Protein AF-A0A445N2S1-F1 (afdb_monomer_lite)

Structure (mmCIF, N/CA/C/O backbone):
data_AF-A0A445N2S1-F1
#
_entry.id   AF-A0A445N2S1-F1
#
loop_
_atom_site.group_PDB
_atom_site.id
_atom_site.type_symbol
_atom_site.label_atom_id
_atom_site.label_alt_id
_atom_site.label_comp_id
_atom_site.label_asym_id
_atom_site.label_entity_id
_atom_site.label_seq_id
_atom_site.pdbx_PDB_ins_code
_atom_site.Cartn_x
_atom_site.Cartn_y
_atom_site.Cartn_z
_atom_site.occupancy
_atom_site.B_iso_or_equiv
_atom_site.auth_seq_id
_atom_site.auth_comp_id
_atom_site.auth_asym_id
_atom_site.auth_atom_id
_atom_site.pdbx_PDB_model_num
ATOM 1 N N . MET A 1 1 ? 39.792 -18.110 -70.805 1.00 44.81 1 MET A N 1
ATOM 2 C CA . MET A 1 1 ? 39.907 -16.653 -70.556 1.00 44.81 1 MET A CA 1
ATOM 3 C C . MET A 1 1 ? 38.528 -16.008 -70.679 1.00 44.81 1 MET A C 1
ATOM 5 O O . MET A 1 1 ? 37.805 -16.381 -71.590 1.00 44.81 1 MET A O 1
ATOM 9 N N . ARG A 1 2 ? 38.255 -15.018 -69.809 1.00 46.03 2 ARG A N 1
ATOM 10 C CA . ARG A 1 2 ? 37.122 -14.057 -69.753 1.00 46.03 2 ARG A CA 1
ATOM 11 C C . ARG A 1 2 ? 35.857 -14.422 -68.944 1.00 46.03 2 ARG A C 1
ATOM 13 O O . ARG A 1 2 ? 34.883 -14.953 -69.453 1.00 46.03 2 ARG A O 1
ATOM 20 N N . CYS A 1 3 ? 35.966 -14.039 -67.666 1.00 41.44 3 CYS A N 1
ATOM 21 C CA . CYS A 1 3 ? 35.048 -13.345 -66.744 1.00 41.44 3 CYS A CA 1
ATOM 22 C C . CYS A 1 3 ? 33.754 -12.654 -67.272 1.00 41.44 3 CYS A C 1
ATOM 24 O O . CYS A 1 3 ? 33.647 -12.356 -68.460 1.00 41.44 3 CYS A O 1
ATOM 26 N N . PRO A 1 4 ? 32.822 -12.316 -66.346 1.00 57.53 4 PRO A N 1
ATOM 27 C CA . PRO A 1 4 ? 31.363 -12.345 -66.498 1.00 57.53 4 PRO A CA 1
ATOM 28 C C . PRO A 1 4 ? 30.736 -10.962 -66.750 1.00 57.53 4 PRO A C 1
ATOM 30 O O . PRO A 1 4 ? 31.419 -9.941 -66.687 1.00 57.53 4 PRO A O 1
ATOM 33 N N . LYS A 1 5 ? 29.406 -10.908 -66.910 1.00 50.28 5 LYS A N 1
ATOM 34 C CA . LYS A 1 5 ? 28.618 -9.732 -66.508 1.00 50.28 5 LYS A CA 1
ATOM 35 C C . LYS A 1 5 ? 27.336 -10.149 -65.790 1.00 50.28 5 LYS A C 1
ATOM 37 O O . LYS A 1 5 ? 26.370 -10.599 -66.392 1.00 50.28 5 LYS A O 1
ATOM 42 N N . ILE A 1 6 ? 27.405 -9.981 -64.475 1.00 64.38 6 ILE A N 1
ATOM 43 C CA . ILE A 1 6 ? 26.305 -9.868 -63.520 1.00 64.38 6 ILE A CA 1
ATOM 44 C C . ILE A 1 6 ? 25.312 -8.830 -64.054 1.00 64.38 6 ILE A C 1
ATOM 46 O O . ILE A 1 6 ? 25.695 -7.683 -64.293 1.00 64.38 6 ILE A O 1
ATOM 50 N N . PHE A 1 7 ? 24.061 -9.232 -64.266 1.00 55.03 7 PHE A N 1
ATOM 51 C CA . PHE A 1 7 ? 22.988 -8.304 -64.604 1.00 55.03 7 PHE A CA 1
ATOM 52 C C . PHE A 1 7 ? 22.438 -7.726 -63.299 1.00 55.03 7 PHE A C 1
ATOM 54 O O . PHE A 1 7 ? 21.942 -8.455 -62.441 1.00 55.03 7 PHE A O 1
ATOM 61 N N . PHE A 1 8 ? 22.642 -6.423 -63.127 1.00 50.59 8 PHE A N 1
ATOM 62 C CA . PHE A 1 8 ? 22.291 -5.674 -61.930 1.00 50.59 8 PHE A CA 1
ATOM 63 C C . PHE A 1 8 ? 20.785 -5.371 -61.888 1.00 50.59 8 PHE A C 1
ATOM 65 O O . PHE A 1 8 ? 20.134 -5.127 -62.900 1.00 50.59 8 PHE A O 1
ATOM 72 N N . LEU A 1 9 ? 20.288 -5.405 -60.661 1.00 50.28 9 LEU A N 1
ATOM 73 C CA . LEU A 1 9 ? 18.931 -5.248 -60.151 1.00 50.28 9 LEU A CA 1
ATOM 74 C C . LEU A 1 9 ? 18.418 -3.804 -60.254 1.00 50.28 9 LEU A C 1
ATOM 76 O O . LEU A 1 9 ? 19.178 -2.906 -59.916 1.00 50.28 9 LEU A O 1
ATOM 80 N N . VAL A 1 10 ? 17.129 -3.593 -60.569 1.00 56.12 10 VAL A N 1
ATOM 81 C CA . VAL A 1 10 ? 16.307 -2.510 -59.975 1.00 56.12 10 VAL A CA 1
ATOM 82 C C . VAL A 1 10 ? 14.839 -2.960 -59.914 1.00 56.12 10 VAL A C 1
ATOM 84 O O . VAL A 1 10 ? 14.108 -2.881 -60.896 1.00 56.12 10 VAL A O 1
ATOM 87 N N . LEU A 1 11 ? 14.405 -3.438 -58.745 1.00 53.12 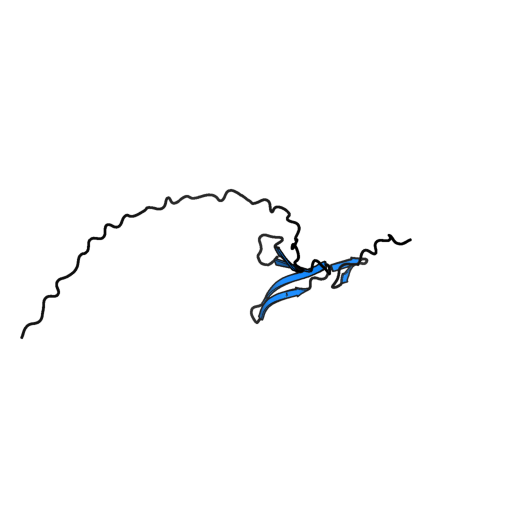11 LEU A N 1
ATOM 88 C CA . LEU A 1 11 ? 12.988 -3.560 -58.399 1.00 53.12 11 LEU A CA 1
ATOM 89 C C . LEU A 1 11 ? 12.559 -2.198 -57.832 1.00 53.12 11 LEU A C 1
ATOM 91 O O . LEU A 1 11 ? 12.946 -1.835 -56.723 1.00 53.12 11 LEU A O 1
ATOM 95 N N . SER A 1 12 ? 11.821 -1.405 -58.602 1.00 57.19 12 SER A N 1
ATOM 96 C CA . SER A 1 12 ? 11.277 -0.122 -58.154 1.00 57.19 12 SER A CA 1
ATOM 97 C C . SER A 1 12 ? 10.064 -0.357 -57.250 1.00 57.19 12 SER A C 1
ATOM 99 O O . SER A 1 12 ? 8.921 -0.381 -57.697 1.00 57.19 12 SER A O 1
ATOM 101 N N . THR A 1 13 ? 10.308 -0.539 -55.953 1.00 57.03 13 THR A N 1
ATOM 102 C CA . THR A 1 13 ? 9.257 -0.494 -54.932 1.00 57.03 13 THR A CA 1
ATOM 103 C C . THR A 1 13 ? 8.841 0.957 -54.711 1.00 57.03 13 THR A C 1
ATOM 105 O O . THR A 1 13 ? 9.648 1.782 -54.280 1.00 57.03 13 THR A O 1
ATOM 108 N N . SER A 1 14 ? 7.586 1.286 -55.008 1.00 56.03 14 SER A N 1
ATOM 109 C CA . SER A 1 14 ? 6.988 2.579 -54.680 1.00 56.03 14 SER A CA 1
ATOM 110 C C . SER A 1 14 ? 6.976 2.766 -53.160 1.00 56.03 14 SER A C 1
ATOM 112 O O . SER A 1 14 ? 6.154 2.180 -52.459 1.00 56.03 14 SER A O 1
ATOM 114 N N . PHE A 1 15 ? 7.900 3.569 -52.634 1.00 55.31 15 PHE A N 1
ATOM 115 C CA . PHE A 1 15 ? 7.852 4.024 -51.249 1.00 55.31 15 PHE A CA 1
ATOM 116 C C . PHE A 1 15 ? 6.722 5.050 -51.118 1.00 55.31 15 PHE A C 1
ATOM 118 O O . PHE A 1 15 ? 6.872 6.207 -51.503 1.00 55.31 15 PHE A O 1
ATOM 125 N N . VAL A 1 16 ? 5.577 4.629 -50.581 1.00 59.78 16 VAL A N 1
ATOM 126 C CA . VAL A 1 16 ? 4.570 5.563 -50.070 1.00 59.78 16 VAL A CA 1
ATOM 127 C C . VAL A 1 16 ? 5.116 6.118 -48.756 1.00 59.78 16 VAL A C 1
ATOM 129 O O . VAL A 1 16 ? 5.084 5.457 -47.721 1.00 59.78 16 VAL A O 1
ATOM 132 N N . ALA A 1 17 ? 5.685 7.320 -48.813 1.00 60.66 17 ALA A N 1
ATOM 133 C CA . ALA A 1 17 ? 6.108 8.060 -47.635 1.00 60.66 17 ALA A CA 1
ATOM 134 C C . ALA A 1 17 ? 4.865 8.591 -46.905 1.00 60.66 17 ALA A C 1
ATOM 136 O O . ALA A 1 17 ? 4.242 9.556 -47.344 1.00 60.66 17 ALA A O 1
ATOM 137 N N . TYR A 1 18 ? 4.487 7.957 -45.793 1.00 59.72 18 TYR A N 1
ATOM 138 C CA . TYR A 1 18 ? 3.471 8.500 -44.895 1.00 59.72 18 TYR A CA 1
ATOM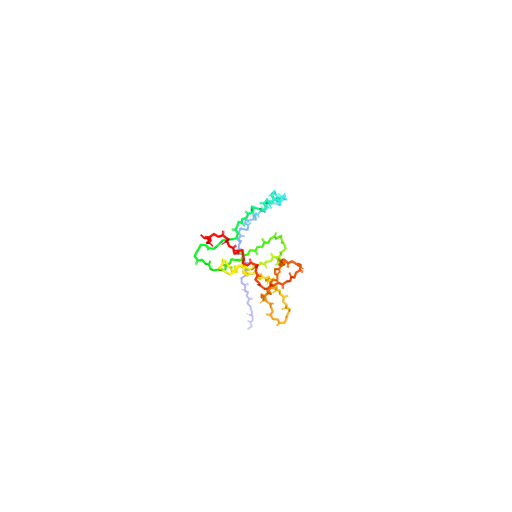 139 C C . TYR A 1 18 ? 4.150 9.490 -43.944 1.00 59.72 18 TYR A C 1
ATOM 141 O O . TYR A 1 18 ? 4.804 9.098 -42.977 1.00 59.72 18 TYR A O 1
ATOM 149 N N . ALA A 1 19 ? 4.051 10.782 -44.252 1.00 62.56 19 ALA A N 1
ATOM 150 C CA . ALA A 1 19 ? 4.488 11.837 -43.348 1.00 62.56 19 ALA A CA 1
ATOM 151 C C . ALA A 1 19 ? 3.617 11.803 -42.079 1.00 62.56 19 ALA A C 1
ATOM 153 O O . ALA A 1 19 ? 2.399 11.960 -42.148 1.00 62.56 19 ALA A O 1
ATOM 154 N N . GLN A 1 20 ? 4.235 11.573 -40.918 1.00 73.50 20 GLN A N 1
ATOM 155 C CA . GLN A 1 20 ? 3.574 11.739 -39.623 1.00 73.50 20 GLN A CA 1
ATOM 156 C C . GLN A 1 20 ? 3.324 13.242 -39.415 1.00 73.50 20 GLN A C 1
ATOM 158 O O . GLN A 1 20 ? 4.274 14.021 -39.548 1.00 73.50 20 GLN A O 1
ATOM 163 N N . PRO A 1 21 ? 2.107 13.691 -39.073 1.00 58.06 21 PRO A N 1
ATOM 164 C CA . PRO A 1 21 ? 1.951 15.043 -38.569 1.00 58.06 21 PRO A CA 1
ATOM 165 C C . PRO A 1 21 ? 2.715 15.135 -37.245 1.00 58.06 21 PRO A C 1
ATOM 167 O O . PRO A 1 21 ? 2.424 14.407 -36.297 1.00 58.06 21 PRO A O 1
ATOM 170 N N . LEU A 1 22 ? 3.714 16.020 -37.196 1.00 63.62 22 LEU A N 1
ATOM 171 C CA . LEU A 1 22 ? 4.410 16.411 -35.974 1.00 63.62 22 LEU A CA 1
ATOM 172 C C . LEU A 1 22 ? 3.423 17.201 -35.098 1.00 63.62 22 LEU A C 1
ATOM 174 O O . LEU A 1 22 ? 3.427 18.429 -35.063 1.00 63.62 22 LEU A O 1
ATOM 178 N N . GLY A 1 23 ? 2.501 16.486 -34.461 1.00 57.03 23 GLY A N 1
ATOM 179 C CA . GLY A 1 23 ? 1.569 17.040 -33.497 1.00 57.03 23 GLY A CA 1
ATOM 180 C C . GLY A 1 23 ? 2.293 17.245 -32.178 1.00 57.03 23 GLY A C 1
ATOM 181 O O . GLY A 1 23 ? 2.560 16.280 -31.465 1.00 57.03 23 GLY A O 1
ATOM 182 N N . ILE A 1 24 ? 2.576 18.500 -31.828 1.00 65.38 24 ILE A N 1
ATOM 183 C CA . ILE A 1 24 ? 2.767 18.891 -30.429 1.00 65.38 24 ILE A CA 1
ATOM 184 C C . ILE A 1 24 ? 1.386 18.757 -29.777 1.00 65.38 24 ILE A C 1
ATOM 186 O O . ILE A 1 24 ? 0.638 19.720 -29.642 1.00 65.38 24 ILE A O 1
ATOM 190 N N . LEU A 1 25 ? 1.003 17.522 -29.459 1.00 55.53 25 LEU A N 1
ATOM 191 C CA . LEU A 1 25 ? -0.099 17.244 -28.556 1.00 55.53 25 LEU A CA 1
ATOM 192 C C . LEU A 1 25 ? 0.435 17.568 -27.166 1.00 55.53 25 LEU A C 1
ATOM 194 O O . LEU A 1 25 ? 1.115 16.760 -26.536 1.00 55.53 25 LEU A O 1
ATOM 198 N N . SER A 1 26 ? 0.174 18.791 -26.710 1.00 60.62 26 SER A N 1
ATOM 199 C CA . SER A 1 26 ? 0.177 19.096 -25.286 1.00 60.62 26 SER A CA 1
A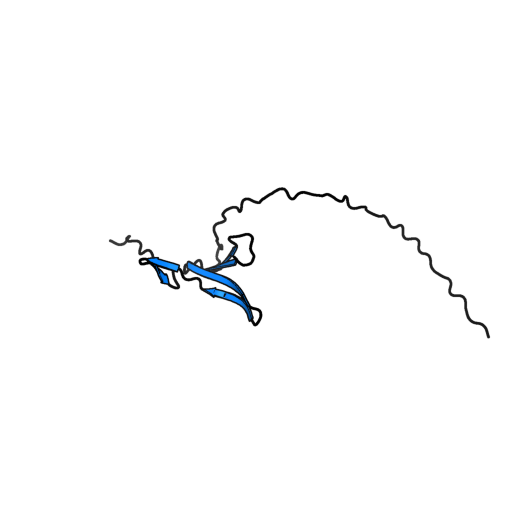TOM 200 C C . SER A 1 26 ? -0.690 18.042 -24.608 1.00 60.62 26 SER A C 1
ATOM 202 O O . SER A 1 26 ? -1.873 17.937 -24.932 1.00 60.62 26 SER A O 1
ATOM 204 N N . SER A 1 27 ? -0.106 17.221 -23.730 1.00 58.53 27 SER A N 1
ATOM 205 C CA . SER A 1 27 ? -0.886 16.261 -22.958 1.00 58.53 27 SER A CA 1
ATOM 206 C C . SER A 1 27 ? -1.845 17.050 -22.068 1.00 58.53 27 SER A C 1
ATOM 208 O O . SER A 1 27 ? -1.456 17.566 -21.018 1.00 58.53 27 SER A O 1
ATOM 210 N N . GLU A 1 28 ? -3.089 17.197 -22.508 1.00 55.50 28 GLU A N 1
ATOM 211 C CA . GLU A 1 28 ? -4.162 17.580 -21.612 1.00 55.50 28 GLU A CA 1
ATOM 212 C C . GLU A 1 28 ? -4.376 16.447 -20.613 1.00 55.50 28 GLU A C 1
ATOM 214 O O . GLU A 1 28 ? -4.420 15.269 -20.969 1.00 55.50 28 GLU A O 1
ATOM 219 N N . GLY A 1 29 ? -4.507 16.828 -19.346 1.00 49.38 29 GLY A N 1
ATOM 220 C CA . GLY A 1 29 ? -4.870 15.919 -18.274 1.00 49.38 29 GLY A CA 1
ATOM 221 C C . GLY A 1 29 ? -3.740 15.698 -17.286 1.00 49.38 29 GLY A C 1
ATOM 222 O O . GLY A 1 29 ? -3.155 14.621 -17.215 1.00 49.38 29 GLY A O 1
ATOM 223 N N . ARG A 1 30 ? -3.533 16.678 -16.401 1.00 51.19 30 ARG A N 1
ATOM 224 C CA . ARG A 1 30 ? -3.225 16.339 -15.010 1.00 51.19 30 ARG A CA 1
ATOM 225 C C . ARG A 1 30 ? -4.388 15.461 -14.543 1.00 51.19 30 ARG A C 1
ATOM 227 O O . ARG A 1 30 ? -5.448 15.992 -14.223 1.00 51.19 30 ARG A O 1
ATOM 234 N N . GLN A 1 31 ? -4.237 14.137 -14.617 1.00 57.28 31 GLN A N 1
ATOM 235 C CA . GLN A 1 31 ? -5.216 13.225 -14.041 1.00 57.28 31 GLN A CA 1
ATOM 236 C C . GLN A 1 31 ? -5.322 13.598 -12.565 1.00 57.28 31 GLN A C 1
ATOM 238 O O . GLN A 1 31 ? -4.349 13.475 -11.822 1.00 57.28 31 GLN A O 1
ATOM 243 N N . GLU A 1 32 ? -6.483 14.093 -12.134 1.00 56.97 32 GLU A N 1
ATOM 244 C CA . GLU A 1 32 ? -6.817 14.017 -10.720 1.00 56.97 32 GLU A CA 1
ATOM 245 C C . GLU A 1 32 ? -6.659 12.549 -10.342 1.00 56.97 32 GLU A C 1
ATOM 247 O O . GLU A 1 32 ? -7.357 11.688 -10.888 1.00 56.97 32 GLU A O 1
ATOM 252 N N . SER A 1 33 ? -5.691 12.248 -9.473 1.00 61.38 33 SER A N 1
ATOM 253 C CA . SER A 1 33 ? -5.507 10.902 -8.960 1.00 61.38 33 SER A CA 1
ATOM 254 C C . SER A 1 33 ? -6.781 10.555 -8.206 1.00 61.38 33 SER A C 1
ATOM 256 O O . SER A 1 33 ? -7.025 10.988 -7.077 1.00 61.38 33 SER A O 1
ATOM 258 N N . LYS A 1 34 ? -7.675 9.840 -8.892 1.00 60.66 34 LYS A N 1
ATOM 259 C CA . LYS A 1 34 ? -8.913 9.334 -8.323 1.00 60.66 34 LYS A CA 1
ATOM 260 C C . LYS A 1 34 ? -8.481 8.577 -7.077 1.00 60.66 34 LYS A C 1
ATOM 262 O O . LYS A 1 34 ? -7.770 7.583 -7.199 1.00 60.66 34 LYS A O 1
ATOM 267 N N . LYS A 1 35 ? -8.816 9.100 -5.892 1.00 59.00 35 LYS A N 1
ATOM 268 C CA . LYS A 1 35 ? -8.444 8.504 -4.604 1.00 59.00 35 LYS A CA 1
ATOM 269 C C . LYS A 1 35 ? -9.095 7.126 -4.531 1.00 59.00 35 LYS A C 1
ATOM 271 O O . LYS A 1 35 ? -10.240 6.988 -4.114 1.00 59.00 35 LYS A O 1
ATOM 276 N N . GLN A 1 36 ? -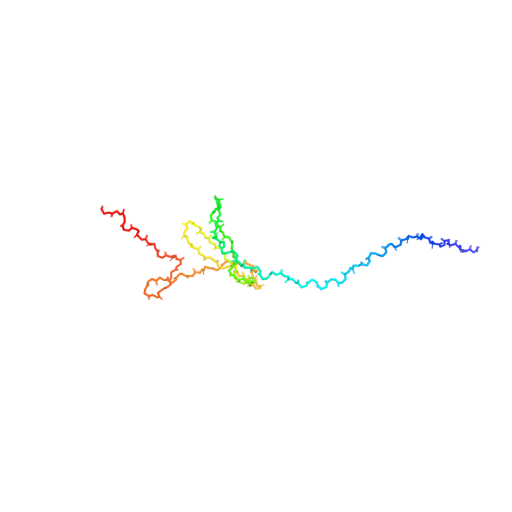8.397 6.123 -5.044 1.00 67.25 36 GLN A N 1
ATOM 277 C CA . GLN A 1 36 ? -8.873 4.760 -5.123 1.00 67.25 36 GLN A CA 1
ATOM 278 C C . GLN A 1 36 ? -8.521 4.081 -3.809 1.00 67.25 36 GLN A C 1
ATOM 280 O O . GLN A 1 36 ? -7.362 4.054 -3.398 1.00 67.25 36 GLN A O 1
ATOM 285 N N . VAL A 1 37 ? -9.534 3.546 -3.133 1.00 66.75 37 VAL A N 1
ATOM 286 C CA . VAL A 1 37 ? -9.312 2.721 -1.948 1.00 66.75 37 VAL A CA 1
ATOM 287 C C . VAL A 1 37 ? -8.604 1.446 -2.399 1.00 66.75 37 VAL A C 1
ATOM 289 O O . VAL A 1 37 ? -9.110 0.714 -3.254 1.00 66.75 37 VAL A O 1
ATOM 292 N N . LEU A 1 38 ? -7.421 1.198 -1.837 1.00 68.88 38 LEU A N 1
ATOM 293 C CA . LEU A 1 38 ? -6.648 -0.017 -2.074 1.00 68.88 38 LEU A CA 1
ATOM 294 C C . LEU A 1 38 ? -7.482 -1.227 -1.623 1.00 68.88 38 LEU A C 1
ATOM 296 O O . LEU A 1 38 ? -7.707 -1.425 -0.432 1.00 68.88 38 LEU A O 1
ATOM 300 N N . SER A 1 39 ? -7.972 -2.022 -2.576 1.00 71.50 39 SER A N 1
ATOM 301 C CA . SER A 1 39 ? -8.781 -3.217 -2.315 1.00 71.50 39 SER A CA 1
ATOM 302 C C . SER A 1 39 ? -8.386 -4.352 -3.258 1.00 71.50 39 SER A C 1
ATOM 304 O O . SER A 1 39 ? -7.989 -4.116 -4.397 1.00 71.50 39 SER A O 1
ATOM 306 N N . SER A 1 40 ? -8.470 -5.593 -2.774 1.00 72.44 40 SER A N 1
ATOM 307 C CA . SER A 1 40 ? -8.275 -6.801 -3.578 1.00 72.44 40 SER A CA 1
ATOM 308 C C . SER A 1 40 ? -9.473 -7.722 -3.350 1.00 72.44 40 SER A C 1
ATOM 310 O O . SER A 1 40 ? -9.590 -8.307 -2.270 1.00 72.44 40 SER A O 1
ATOM 312 N N . PRO A 1 41 ? -10.407 -7.828 -4.311 1.00 75.38 41 PRO A N 1
ATOM 313 C CA . PRO A 1 41 ? -11.517 -8.768 -4.213 1.00 75.38 41 PRO A CA 1
ATOM 314 C C . PRO A 1 41 ? -10.983 -10.201 -4.087 1.00 75.38 41 PRO A C 1
ATOM 316 O O . PRO A 1 41 ? -10.404 -10.741 -5.024 1.00 75.38 41 PRO A O 1
ATOM 319 N N . GLY A 1 42 ? -11.133 -10.804 -2.906 1.00 73.62 42 GLY A N 1
ATOM 320 C CA . GLY A 1 42 ? -10.674 -12.170 -2.625 1.00 73.62 42 GLY A CA 1
ATOM 321 C C . GLY A 1 42 ? -9.156 -12.347 -2.472 1.00 73.62 42 GLY A C 1
ATOM 322 O O . GLY A 1 42 ? -8.710 -13.462 -2.203 1.00 73.62 42 GLY A O 1
ATOM 323 N N . GLY A 1 43 ? -8.355 -11.285 -2.603 1.00 79.19 43 GLY A N 1
ATOM 324 C CA . GLY A 1 43 ? -6.907 -11.335 -2.411 1.00 79.19 43 GLY A CA 1
ATOM 325 C C . GLY A 1 43 ? -6.459 -10.692 -1.099 1.00 79.19 43 GLY A C 1
ATOM 326 O O . GLY A 1 43 ? -7.088 -9.785 -0.558 1.00 79.19 43 GLY A O 1
ATOM 327 N N . ARG A 1 44 ? -5.337 -11.184 -0.567 1.00 88.19 44 ARG A N 1
ATOM 328 C CA . ARG A 1 44 ? -4.775 -10.719 0.710 1.00 88.19 44 ARG A CA 1
ATOM 329 C C . ARG A 1 44 ? -3.879 -9.489 0.567 1.00 88.19 44 ARG A C 1
ATOM 331 O O . ARG A 1 44 ? -3.800 -8.680 1.484 1.00 88.19 44 ARG A O 1
ATOM 338 N N . PHE A 1 45 ? -3.179 -9.371 -0.556 1.00 90.81 45 PHE A N 1
ATOM 339 C CA . PHE A 1 45 ? -2.174 -8.335 -0.770 1.00 90.81 45 PHE A CA 1
ATOM 340 C C . PHE A 1 45 ? -2.642 -7.358 -1.846 1.00 90.81 45 PHE A C 1
ATOM 342 O O . PHE A 1 45 ? -3.104 -7.779 -2.907 1.00 90.81 45 PHE A O 1
ATOM 349 N N . VAL A 1 46 ? -2.514 -6.061 -1.571 1.00 91.31 46 VAL A N 1
ATOM 350 C CA . VAL A 1 46 ? -2.827 -4.981 -2.513 1.00 91.31 46 VAL A CA 1
ATOM 351 C C . VAL A 1 46 ? -1.568 -4.169 -2.768 1.00 91.31 46 VAL A C 1
ATOM 353 O O . VAL A 1 46 ? -0.978 -3.660 -1.819 1.00 91.31 46 VAL A O 1
ATOM 356 N N . PHE A 1 47 ? -1.181 -4.015 -4.033 1.00 90.56 47 PHE A N 1
ATOM 357 C CA . PHE A 1 47 ? -0.116 -3.098 -4.435 1.00 90.56 47 PHE A CA 1
ATOM 358 C C . PHE A 1 47 ? -0.702 -1.757 -4.870 1.00 90.56 47 PHE A C 1
ATOM 360 O O . PHE A 1 47 ? -1.757 -1.713 -5.502 1.00 90.56 47 PHE A O 1
ATOM 367 N N . GLY A 1 48 ? -0.017 -0.667 -4.542 1.00 89.19 48 GLY A N 1
ATOM 368 C CA . GLY A 1 48 ? -0.444 0.677 -4.913 1.00 89.19 48 GLY A CA 1
ATOM 369 C C . GLY A 1 48 ? 0.700 1.679 -4.907 1.00 89.19 48 GLY A C 1
ATOM 370 O O . GLY A 1 48 ? 1.762 1.417 -4.346 1.00 89.19 48 GLY A O 1
ATOM 371 N N . GLN A 1 49 ? 0.465 2.832 -5.527 1.00 90.00 49 GLN A N 1
ATOM 372 C CA . GLN A 1 49 ? 1.399 3.952 -5.575 1.00 90.00 49 GLN A CA 1
ATOM 373 C C . GLN A 1 49 ? 0.669 5.217 -5.117 1.00 90.00 49 GLN A C 1
ATOM 375 O O . GLN A 1 49 ? -0.465 5.449 -5.535 1.00 90.00 49 GLN A O 1
ATOM 380 N N . ILE A 1 50 ? 1.274 6.002 -4.224 1.00 85.31 50 ILE A N 1
ATOM 381 C CA . ILE A 1 50 ? 0.606 7.182 -3.627 1.00 85.31 50 ILE A CA 1
ATOM 382 C C . ILE A 1 50 ? 1.048 8.516 -4.243 1.00 85.31 50 ILE A C 1
ATOM 384 O O . ILE A 1 50 ? 0.441 9.546 -3.963 1.00 85.31 50 ILE A O 1
ATOM 388 N N . SER A 1 51 ? 2.100 8.508 -5.061 1.00 87.00 51 SER A N 1
ATOM 389 C CA . SER A 1 51 ? 2.612 9.677 -5.783 1.00 87.00 51 SER A CA 1
ATOM 390 C C . SER A 1 51 ? 2.996 9.286 -7.210 1.00 87.00 51 SER A C 1
ATOM 392 O O . SER A 1 51 ? 2.958 8.110 -7.552 1.00 87.00 51 SER A O 1
ATOM 394 N N . ASP A 1 52 ? 3.420 10.234 -8.040 1.00 87.19 52 ASP A N 1
ATOM 395 C CA . ASP A 1 52 ? 3.904 9.937 -9.399 1.00 87.19 52 ASP A CA 1
ATOM 396 C C . ASP A 1 52 ? 5.317 9.314 -9.403 1.00 87.19 52 ASP A C 1
ATOM 398 O O . ASP A 1 52 ? 5.824 8.879 -10.437 1.00 87.19 52 ASP A O 1
ATOM 402 N N . SER A 1 53 ? 5.966 9.237 -8.236 1.00 88.31 53 SER A N 1
ATOM 403 C CA . SER A 1 53 ? 7.285 8.634 -8.076 1.00 88.31 53 SER A CA 1
ATOM 404 C C . SER A 1 53 ? 7.189 7.117 -7.944 1.00 88.31 53 SER A C 1
ATOM 406 O O . SER A 1 53 ? 6.558 6.599 -7.023 1.00 88.31 53 SER A O 1
ATOM 408 N N . GLY A 1 54 ? 7.946 6.391 -8.771 1.00 85.81 54 GLY A N 1
ATOM 409 C CA . GLY A 1 54 ? 8.106 4.937 -8.632 1.00 85.81 54 GLY A CA 1
ATOM 410 C C . GLY A 1 54 ? 8.712 4.498 -7.289 1.00 85.81 54 GLY A C 1
ATOM 411 O O . GLY A 1 54 ? 8.634 3.329 -6.934 1.00 85.81 54 GLY A O 1
ATOM 412 N N . LYS A 1 55 ? 9.275 5.427 -6.501 1.00 88.50 55 LYS A N 1
ATOM 413 C CA . LYS A 1 55 ? 9.766 5.148 -5.139 1.00 88.50 55 LYS A CA 1
ATOM 414 C C . LYS A 1 55 ? 8.646 5.003 -4.109 1.00 88.50 55 LYS A C 1
ATOM 416 O O . LYS A 1 55 ? 8.910 4.544 -2.997 1.00 88.50 55 LYS A O 1
ATOM 421 N N . ASP A 1 56 ? 7.429 5.417 -4.442 1.00 90.44 56 ASP A N 1
ATOM 422 C CA . ASP A 1 56 ? 6.294 5.460 -3.520 1.00 90.44 56 ASP A CA 1
ATOM 423 C C . ASP A 1 56 ? 5.304 4.336 -3.819 1.00 90.44 56 ASP A C 1
ATOM 425 O O . ASP A 1 56 ? 4.089 4.538 -3.841 1.00 90.44 56 ASP A O 1
ATOM 429 N N . GLN A 1 57 ? 5.856 3.146 -4.055 1.00 93.44 57 GLN A N 1
ATOM 430 C CA . GLN A 1 57 ? 5.129 1.903 -4.259 1.00 93.44 57 GLN A CA 1
ATOM 431 C C . GLN A 1 57 ? 5.051 1.109 -2.955 1.00 93.44 57 GLN A C 1
ATOM 433 O O . GLN A 1 57 ? 6.049 0.917 -2.253 1.00 93.44 57 GLN A O 1
ATOM 438 N N . PHE A 1 58 ? 3.854 0.631 -2.637 1.00 93.00 58 PHE A N 1
ATOM 439 C CA . PHE A 1 58 ? 3.539 -0.029 -1.379 1.00 93.00 58 PHE A CA 1
ATOM 440 C C . PHE A 1 58 ? 2.753 -1.315 -1.605 1.00 93.00 58 PHE A C 1
ATOM 442 O O . PHE A 1 58 ? 2.024 -1.449 -2.586 1.00 93.00 58 PHE A O 1
ATOM 449 N N . MET A 1 59 ? 2.877 -2.237 -0.655 1.00 93.44 59 MET A N 1
ATOM 450 C CA . MET A 1 59 ? 2.060 -3.438 -0.537 1.00 93.44 59 MET A CA 1
ATOM 451 C C . MET A 1 59 ? 1.336 -3.413 0.808 1.00 93.44 59 MET A C 1
ATOM 453 O O . MET A 1 59 ? 1.977 -3.249 1.842 1.00 93.44 59 MET A O 1
ATOM 457 N N . LEU A 1 60 ? 0.021 -3.606 0.804 1.00 90.94 60 LEU A N 1
ATOM 458 C CA . LEU A 1 60 ? -0.826 -3.702 1.991 1.00 90.94 60 LEU A CA 1
ATOM 459 C C . LEU A 1 60 ? -1.330 -5.141 2.155 1.00 90.94 60 LEU A C 1
ATOM 461 O O . LEU A 1 60 ? -1.921 -5.690 1.228 1.00 90.94 60 LEU A O 1
ATOM 465 N N . ASP A 1 61 ? -1.144 -5.740 3.333 1.00 90.88 61 ASP A N 1
ATOM 466 C CA . ASP A 1 61 ? -1.845 -6.966 3.742 1.00 90.88 61 ASP A CA 1
ATOM 467 C C . ASP A 1 61 ? -3.187 -6.571 4.356 1.00 90.88 61 ASP A C 1
ATOM 469 O O . ASP A 1 61 ? -3.251 -6.109 5.494 1.00 90.88 61 ASP A O 1
ATOM 473 N N . THR A 1 62 ? -4.268 -6.772 3.608 1.00 87.44 62 THR A N 1
ATOM 474 C CA . THR A 1 62 ? -5.625 -6.364 3.996 1.00 87.44 62 THR A CA 1
ATOM 475 C C . THR A 1 62 ? -6.155 -7.120 5.212 1.00 87.44 62 THR A C 1
ATOM 477 O O . THR A 1 62 ? -7.093 -6.654 5.852 1.00 87.44 62 THR A O 1
ATOM 480 N N . LYS A 1 63 ? -5.554 -8.265 5.569 1.00 85.38 63 LYS A N 1
ATOM 481 C CA . LYS A 1 63 ? -5.950 -9.054 6.742 1.00 85.38 63 LYS A CA 1
ATOM 482 C C . LYS A 1 63 ? -5.310 -8.546 8.031 1.00 85.38 63 LYS A C 1
ATOM 484 O O . LYS A 1 63 ? -5.960 -8.542 9.069 1.00 85.38 63 LYS A O 1
ATOM 489 N N . THR A 1 64 ? -4.021 -8.203 7.992 1.00 85.94 64 THR A N 1
ATOM 490 C CA . THR A 1 64 ? -3.261 -7.803 9.196 1.00 85.94 64 THR A CA 1
ATOM 491 C C . THR A 1 64 ? -3.055 -6.299 9.310 1.00 85.94 64 THR A C 1
ATOM 493 O O . THR A 1 64 ? -2.588 -5.820 10.338 1.00 85.94 64 THR A O 1
ATOM 496 N N . GLY A 1 65 ? -3.356 -5.562 8.245 1.00 86.38 65 GLY A N 1
ATOM 497 C CA . GLY A 1 65 ? -3.102 -4.137 8.129 1.00 86.38 65 GLY A CA 1
ATOM 498 C C . GLY A 1 65 ? -1.647 -3.789 7.837 1.00 86.38 65 GLY A C 1
ATOM 499 O O . GLY A 1 65 ? -1.401 -2.618 7.585 1.00 86.38 65 GLY A O 1
ATOM 500 N N . ARG A 1 66 ? -0.706 -4.753 7.844 1.00 90.25 66 ARG A N 1
ATOM 501 C CA . ARG A 1 66 ? 0.733 -4.517 7.622 1.00 90.25 66 ARG A CA 1
ATOM 502 C C . ARG A 1 66 ? 1.000 -3.877 6.263 1.00 90.25 66 ARG A C 1
ATOM 504 O O . ARG A 1 66 ? 0.443 -4.297 5.249 1.00 90.25 66 ARG A O 1
ATOM 511 N N . LEU A 1 67 ? 1.917 -2.918 6.259 1.00 91.12 67 LEU A N 1
ATOM 512 C CA . LEU A 1 67 ? 2.325 -2.162 5.089 1.00 91.12 67 LEU A CA 1
ATOM 513 C C . LEU A 1 67 ? 3.815 -2.381 4.836 1.00 91.12 67 LEU A C 1
ATOM 515 O O . LEU A 1 67 ? 4.643 -2.377 5.752 1.00 91.12 67 LEU A O 1
ATOM 519 N N . TRP A 1 68 ? 4.151 -2.563 3.567 1.00 95.00 68 TRP A N 1
ATOM 520 C CA . TRP A 1 68 ? 5.521 -2.656 3.093 1.00 95.00 68 TRP A CA 1
ATOM 521 C C . TRP A 1 68 ? 5.751 -1.640 1.985 1.00 95.00 68 TRP A C 1
ATOM 523 O O . TRP A 1 68 ? 4.855 -1.382 1.185 1.00 95.00 68 TRP A O 1
ATOM 533 N N . ARG A 1 69 ? 6.965 -1.097 1.917 1.00 94.56 69 ARG A N 1
ATOM 534 C CA . ARG A 1 69 ? 7.447 -0.298 0.790 1.00 94.56 69 ARG A CA 1
ATOM 535 C C . ARG A 1 69 ? 8.209 -1.199 -0.169 1.00 94.56 69 ARG A C 1
ATOM 537 O O . ARG A 1 69 ? 9.068 -1.957 0.280 1.00 94.56 69 ARG A O 1
ATOM 544 N N . LEU A 1 70 ? 7.942 -1.084 -1.464 1.00 94.94 70 LEU A N 1
ATOM 545 C CA . LEU A 1 70 ? 8.807 -1.659 -2.487 1.00 94.94 70 LEU A CA 1
ATOM 546 C C . LEU A 1 70 ? 10.011 -0.735 -2.694 1.00 94.94 70 LEU A C 1
ATOM 548 O O . LEU A 1 70 ? 9.875 0.481 -2.804 1.00 94.94 70 LEU A O 1
ATOM 552 N N . THR A 1 71 ? 11.214 -1.292 -2.659 1.00 94.94 71 THR A N 1
ATOM 553 C CA . THR A 1 71 ? 12.472 -0.547 -2.775 1.00 94.94 71 THR A CA 1
ATOM 554 C C . THR A 1 71 ? 13.441 -1.326 -3.651 1.00 94.94 71 THR A C 1
ATOM 556 O O . THR A 1 71 ? 13.329 -2.541 -3.778 1.00 94.94 71 THR A O 1
ATOM 559 N N . GLU A 1 72 ? 14.392 -0.624 -4.253 1.00 94.38 72 GLU A N 1
ATOM 560 C CA . GLU A 1 72 ? 15.453 -1.209 -5.062 1.00 94.38 72 GLU A CA 1
ATOM 561 C C . GLU A 1 72 ? 16.805 -0.977 -4.391 1.00 94.38 72 GLU A C 1
ATOM 563 O O . GLU A 1 72 ? 17.092 0.124 -3.910 1.00 94.38 72 GLU A O 1
ATOM 568 N N . ARG A 1 73 ? 17.648 -2.007 -4.363 1.00 93.75 73 ARG A N 1
ATOM 569 C CA . ARG A 1 73 ? 19.045 -1.900 -3.941 1.00 93.75 73 ARG A CA 1
ATOM 570 C C . ARG A 1 73 ? 19.914 -2.634 -4.954 1.00 93.75 73 ARG A C 1
ATOM 572 O O . ARG A 1 73 ? 19.571 -3.728 -5.382 1.00 93.75 73 ARG A O 1
ATOM 579 N N . GLY A 1 74 ? 21.039 -2.033 -5.339 1.00 95.12 74 GLY A N 1
ATOM 580 C CA . GLY A 1 74 ? 21.837 -2.499 -6.482 1.00 95.12 74 GLY A CA 1
ATOM 581 C C . GLY A 1 74 ? 22.436 -3.907 -6.358 1.00 95.12 74 GLY A C 1
ATOM 582 O O . GLY A 1 74 ? 22.814 -4.482 -7.369 1.00 95.12 74 GLY A O 1
ATOM 583 N N . ASP A 1 75 ? 22.522 -4.469 -5.152 1.00 95.19 75 ASP A N 1
ATOM 584 C CA . ASP A 1 75 ? 23.056 -5.813 -4.895 1.00 95.19 75 ASP A CA 1
ATOM 585 C C . ASP A 1 75 ? 21.985 -6.920 -4.891 1.00 95.19 75 ASP A C 1
ATOM 587 O O . ASP A 1 75 ? 22.289 -8.055 -5.247 1.00 95.19 75 ASP A O 1
ATOM 591 N N . ILE A 1 76 ? 20.744 -6.606 -4.511 1.00 94.38 76 ILE A N 1
ATOM 592 C CA . ILE A 1 76 ? 19.642 -7.579 -4.362 1.00 94.38 76 ILE A CA 1
ATOM 593 C C . ILE A 1 76 ? 18.463 -7.338 -5.314 1.00 94.38 76 ILE A C 1
ATOM 595 O O . ILE A 1 76 ? 17.575 -8.182 -5.416 1.00 94.38 76 ILE A O 1
ATOM 599 N N . GLY A 1 77 ? 18.437 -6.204 -6.014 1.00 93.69 77 GLY A N 1
ATOM 600 C CA . GLY A 1 77 ? 17.318 -5.786 -6.854 1.00 93.69 77 GLY A CA 1
ATOM 601 C C . GLY A 1 77 ? 16.135 -5.269 -6.032 1.00 93.69 77 GLY A C 1
ATOM 602 O O . GLY A 1 77 ? 16.312 -4.537 -5.056 1.00 93.69 77 GLY A O 1
ATOM 603 N N . MET A 1 78 ? 14.918 -5.622 -6.451 1.00 93.88 78 MET A N 1
ATOM 604 C CA . MET A 1 78 ? 13.674 -5.188 -5.809 1.00 93.88 78 MET A CA 1
ATOM 605 C C . MET A 1 78 ? 13.376 -6.004 -4.549 1.00 93.88 78 MET A C 1
ATOM 607 O O . MET A 1 78 ? 13.397 -7.233 -4.572 1.00 93.88 78 MET A O 1
ATOM 611 N N . TYR A 1 79 ? 13.038 -5.328 -3.454 1.00 94.81 79 TYR A N 1
ATOM 612 C CA . TYR A 1 79 ? 12.730 -5.953 -2.171 1.00 94.81 79 TYR A CA 1
ATOM 613 C C . TYR A 1 79 ? 11.716 -5.136 -1.364 1.00 94.81 79 TYR A C 1
ATOM 615 O O . TYR A 1 79 ? 11.469 -3.960 -1.631 1.00 94.81 79 TYR A O 1
ATOM 623 N N . LEU A 1 80 ? 11.110 -5.781 -0.367 1.00 94.50 80 LEU A N 1
ATOM 624 C CA . LEU A 1 80 ? 10.105 -5.176 0.503 1.00 94.50 80 LEU A CA 1
ATOM 625 C C . LEU A 1 80 ? 10.710 -4.781 1.851 1.00 94.50 80 LEU A C 1
ATOM 627 O O . LEU A 1 80 ? 11.366 -5.588 2.509 1.00 94.50 80 LEU A O 1
ATOM 631 N N . ILE A 1 81 ? 10.416 -3.561 2.293 1.00 94.94 81 ILE A N 1
ATOM 632 C CA . ILE A 1 81 ? 10.784 -3.047 3.616 1.00 94.94 81 ILE A CA 1
ATOM 633 C C . ILE A 1 81 ? 9.512 -2.861 4.437 1.00 94.94 81 ILE A C 1
ATOM 635 O O . ILE A 1 81 ? 8.557 -2.250 3.961 1.00 94.94 81 ILE A O 1
ATOM 639 N N . ASN A 1 82 ? 9.483 -3.380 5.666 1.00 93.19 82 ASN A N 1
ATOM 640 C CA . ASN A 1 82 ? 8.359 -3.157 6.576 1.00 93.19 82 ASN A CA 1
ATOM 641 C C . ASN A 1 82 ? 8.273 -1.678 6.982 1.00 93.19 82 ASN A C 1
ATOM 643 O O . ASN A 1 82 ? 9.291 -1.062 7.296 1.00 93.19 82 ASN A O 1
ATOM 647 N N . ILE A 1 83 ? 7.057 -1.131 6.992 1.00 92.44 83 ILE A N 1
ATOM 648 C CA . ILE A 1 83 ? 6.804 0.233 7.452 1.00 92.44 83 ILE A CA 1
ATOM 649 C C . ILE A 1 83 ? 6.268 0.184 8.883 1.00 92.44 83 ILE A C 1
ATOM 651 O O . ILE A 1 83 ? 5.240 -0.459 9.114 1.00 92.44 83 ILE A O 1
ATOM 655 N N . PRO A 1 84 ? 6.929 0.861 9.836 1.00 91.44 84 PRO A N 1
ATOM 656 C CA . PRO A 1 84 ? 6.409 0.984 11.184 1.00 91.44 84 PRO A CA 1
ATOM 657 C C . PRO A 1 84 ? 5.226 1.958 11.233 1.00 91.44 84 PRO A C 1
ATOM 659 O O . PRO A 1 84 ? 5.199 2.976 10.542 1.00 91.44 84 PRO A O 1
ATOM 662 N N . TYR A 1 85 ? 4.276 1.664 12.110 1.00 87.00 85 TYR A N 1
ATOM 663 C CA . TYR A 1 85 ? 3.153 2.525 12.456 1.00 87.00 85 TYR A CA 1
ATOM 664 C C . TYR A 1 85 ? 3.525 3.385 13.649 1.00 87.00 85 TYR A C 1
ATOM 666 O O . TYR A 1 85 ? 4.134 2.892 14.600 1.00 87.00 85 TYR A O 1
ATOM 674 N N . CYS A 1 86 ? 3.108 4.647 13.619 1.00 87.00 86 CYS A N 1
ATOM 675 C CA . CYS A 1 86 ? 3.066 5.469 14.818 1.00 87.00 86 CYS A CA 1
ATOM 676 C C . CYS A 1 86 ? 1.902 4.987 15.688 1.00 87.00 86 CYS A C 1
ATOM 678 O O . CYS A 1 86 ? 0.759 4.973 15.230 1.00 87.00 86 CYS A O 1
ATOM 680 N N . ILE A 1 87 ? 2.208 4.584 16.914 1.00 86.62 87 ILE A N 1
ATOM 681 C CA . ILE A 1 87 ? 1.223 4.190 17.923 1.00 86.62 87 ILE A CA 1
ATOM 682 C C . ILE A 1 87 ? 1.024 5.329 18.931 1.00 86.62 87 ILE A C 1
ATOM 684 O O . ILE A 1 87 ? 1.704 6.364 18.848 1.00 86.62 87 ILE A O 1
ATOM 688 N N . ALA A 1 88 ? 0.090 5.161 19.869 1.00 80.81 88 ALA A N 1
ATOM 689 C CA . ALA A 1 88 ? -0.068 6.093 20.973 1.00 80.81 88 ALA A CA 1
ATOM 690 C C . ALA A 1 88 ? 1.279 6.274 21.708 1.00 80.81 88 ALA A C 1
ATOM 692 O O . ALA A 1 88 ? 2.220 5.485 21.586 1.00 80.81 88 ALA A O 1
ATOM 693 N N . GLU A 1 89 ? 1.442 7.412 22.379 1.00 78.25 89 GLU A N 1
ATOM 694 C CA . GLU A 1 89 ? 2.708 7.823 23.009 1.00 78.25 89 GLU A CA 1
ATOM 695 C C . GLU A 1 89 ? 3.886 8.113 22.052 1.00 78.25 89 GLU A C 1
ATOM 697 O O . GLU A 1 89 ? 5.014 8.297 22.512 1.00 78.25 89 GLU A O 1
ATOM 702 N N . GLY A 1 90 ? 3.663 8.189 20.733 1.00 75.62 90 GLY A N 1
ATOM 703 C CA . GLY A 1 90 ? 4.713 8.541 19.764 1.00 75.62 90 GLY A CA 1
ATOM 704 C C . GLY A 1 90 ? 5.754 7.438 19.547 1.00 75.62 90 GLY A C 1
ATOM 705 O O . GLY A 1 90 ? 6.848 7.700 19.041 1.00 75.62 90 GLY A O 1
ATOM 706 N N . LYS A 1 91 ? 5.430 6.204 19.945 1.00 84.94 91 LYS A N 1
ATOM 707 C CA . LYS A 1 91 ? 6.255 5.016 19.701 1.00 84.94 91 LYS A CA 1
ATOM 708 C C . LYS A 1 91 ? 5.986 4.444 18.306 1.00 84.94 91 LYS A C 1
ATOM 710 O O . LYS A 1 91 ? 5.031 4.823 17.629 1.00 84.94 91 LYS A O 1
ATOM 715 N N . TYR A 1 92 ? 6.828 3.497 17.895 1.00 87.75 92 TYR A N 1
ATOM 716 C CA . TYR A 1 92 ? 6.724 2.806 16.612 1.00 87.75 92 TYR A CA 1
ATOM 717 C C . TYR A 1 92 ? 6.472 1.311 16.812 1.00 87.75 92 TYR A C 1
ATOM 719 O O . TYR A 1 92 ? 7.144 0.678 17.628 1.00 87.75 92 TYR A O 1
ATOM 727 N N . ALA A 1 93 ? 5.544 0.736 16.048 1.00 84.88 93 ALA A N 1
ATOM 728 C CA . ALA A 1 93 ? 5.235 -0.694 16.078 1.00 84.88 93 ALA A CA 1
ATOM 729 C C . ALA A 1 93 ? 5.088 -1.275 14.660 1.00 84.88 93 ALA A C 1
ATOM 731 O O . ALA A 1 93 ? 4.709 -0.558 13.738 1.00 84.88 93 ALA A O 1
ATOM 732 N N . PRO A 1 94 ? 5.348 -2.579 14.449 1.00 80.75 94 PRO A N 1
ATOM 733 C CA . PRO A 1 94 ? 5.209 -3.220 13.133 1.00 80.75 94 PRO A CA 1
ATOM 734 C C . PRO A 1 94 ? 3.749 -3.493 12.731 1.00 80.75 94 PRO A C 1
ATOM 736 O O . PRO A 1 94 ? 3.486 -3.949 11.616 1.00 80.75 94 PRO A O 1
ATOM 739 N N . LEU A 1 95 ? 2.807 -3.279 13.650 1.00 80.75 95 LEU A N 1
ATOM 740 C CA . LEU A 1 95 ? 1.372 -3.425 13.448 1.00 80.75 95 LEU A CA 1
ATOM 741 C C . LEU A 1 95 ? 0.667 -2.166 13.954 1.00 80.75 95 LEU A C 1
ATOM 743 O O . LEU A 1 95 ? 1.122 -1.594 14.948 1.00 80.75 95 LEU A O 1
ATOM 747 N N . PRO A 1 96 ? -0.435 -1.755 13.307 1.00 79.81 96 PRO A N 1
ATOM 748 C CA . PRO A 1 96 ? -1.288 -0.718 13.862 1.00 79.81 96 PRO A CA 1
ATOM 749 C C . PRO A 1 96 ? -1.877 -1.195 15.196 1.00 79.81 96 PRO A C 1
ATOM 751 O O . PRO A 1 96 ? -2.078 -2.398 15.399 1.00 79.81 96 PRO A O 1
ATOM 754 N N . GLU A 1 97 ? -2.155 -0.260 16.105 1.00 78.81 97 GLU A N 1
ATOM 755 C CA . GLU A 1 97 ? -2.901 -0.575 17.323 1.00 78.81 97 GLU A CA 1
ATOM 756 C C . GLU A 1 97 ? -4.227 -1.237 16.952 1.00 78.81 97 GLU A C 1
ATOM 758 O O . GLU A 1 97 ? -4.962 -0.766 16.080 1.00 78.81 97 GLU A O 1
ATOM 763 N N . GLN A 1 98 ? -4.531 -2.353 17.611 1.00 71.00 98 GLN A N 1
ATOM 764 C CA . GLN A 1 98 ? -5.859 -2.930 17.502 1.00 71.00 98 GLN A CA 1
ATOM 765 C C . GLN A 1 98 ? -6.797 -1.976 18.229 1.00 71.00 98 GLN A C 1
ATOM 767 O O . GLN A 1 98 ? -6.732 -1.861 19.452 1.00 71.00 98 GLN A O 1
ATOM 772 N N . THR A 1 99 ? -7.667 -1.287 17.492 1.00 59.38 99 THR A N 1
ATOM 773 C CA . THR A 1 99 ? -8.819 -0.636 18.108 1.00 59.38 99 THR A CA 1
ATOM 774 C C . THR A 1 99 ? -9.676 -1.748 18.687 1.00 59.38 99 THR A C 1
ATOM 776 O O . THR A 1 99 ? -10.440 -2.396 17.970 1.00 59.38 99 THR A O 1
ATOM 779 N N . ILE A 1 100 ? -9.482 -2.029 19.974 1.00 53.50 100 ILE A N 1
ATOM 780 C CA . ILE A 1 100 ? -10.393 -2.843 20.767 1.00 53.50 100 ILE A CA 1
ATOM 781 C C . ILE A 1 100 ? -11.729 -2.117 20.669 1.00 53.50 100 ILE A C 1
ATOM 783 O O . ILE A 1 100 ? -11.931 -1.081 21.298 1.00 53.50 100 ILE A O 1
ATOM 787 N N . ASN A 1 101 ? -12.608 -2.591 19.789 1.00 51.62 101 ASN A N 1
ATOM 788 C CA . ASN A 1 101 ? -13.975 -2.116 19.766 1.00 51.62 101 ASN A CA 1
ATOM 789 C C . ASN A 1 101 ? -14.557 -2.501 21.121 1.00 51.62 101 ASN A C 1
ATOM 791 O O . ASN A 1 101 ? -14.785 -3.679 21.386 1.00 51.62 101 ASN A O 1
ATOM 795 N N . SER A 1 102 ? -14.750 -1.503 21.978 1.00 48.44 102 SER A N 1
ATOM 796 C CA . SER A 1 102 ? -15.470 -1.569 23.247 1.00 48.44 102 SER A CA 1
ATOM 797 C C . SER A 1 102 ? -16.955 -1.866 22.991 1.00 48.44 102 SER A C 1
ATOM 799 O O . SER A 1 102 ? -17.825 -1.053 23.282 1.00 48.44 102 SER A O 1
ATOM 801 N N . ALA A 1 103 ? -17.240 -2.994 22.349 1.00 52.56 103 ALA A N 1
ATOM 802 C CA . ALA A 1 103 ? -18.567 -3.456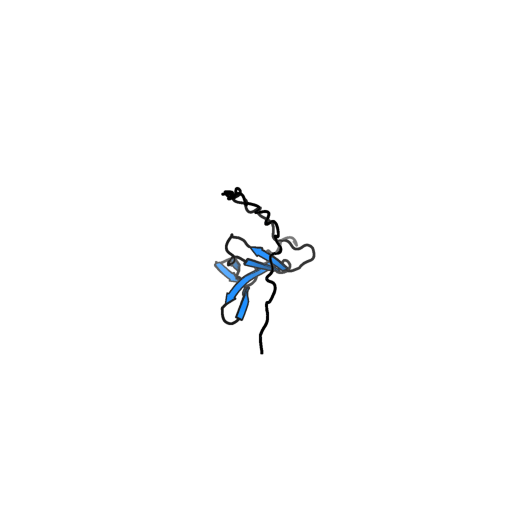 21.969 1.00 52.56 103 ALA A CA 1
ATOM 803 C C . ALA A 1 103 ? -18.812 -4.882 22.480 1.00 52.56 103 ALA A C 1
ATOM 805 O O . ALA A 1 103 ? -19.532 -5.647 21.852 1.00 52.56 103 ALA A O 1
ATOM 806 N N . ASP A 1 104 ? -18.212 -5.217 23.619 1.00 48.69 104 ASP A N 1
ATOM 807 C CA . ASP A 1 104 ? -18.682 -6.298 24.478 1.00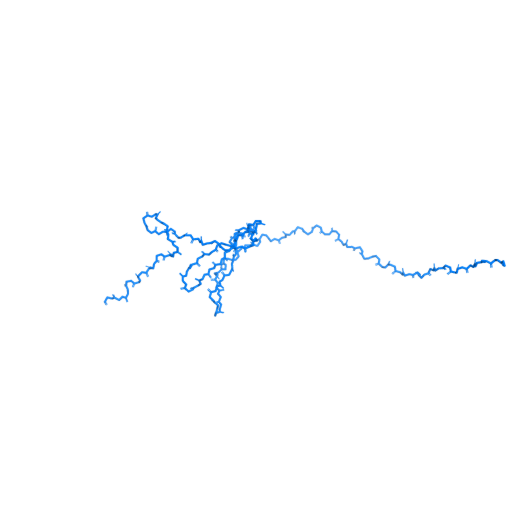 48.69 104 ASP A CA 1
ATOM 808 C C . ASP A 1 104 ? -18.635 -5.765 25.913 1.00 48.69 104 ASP A C 1
ATOM 810 O O . ASP A 1 104 ? -17.576 -5.654 26.536 1.00 48.69 104 ASP A O 1
ATOM 814 N N . LYS A 1 105 ? -19.793 -5.297 26.375 1.00 41.47 105 LYS A N 1
ATOM 815 C CA . LYS A 1 105 ? -20.079 -4.964 27.766 1.00 41.47 105 LYS A CA 1
ATOM 816 C C . LYS A 1 105 ? -21.205 -5.873 28.224 1.00 41.47 105 LYS A C 1
ATOM 818 O O . LYS A 1 105 ? -22.178 -5.990 27.448 1.00 41.47 105 LYS A O 1
#

Organism: NCBI:txid201089

Radius of gyration: 29.97 Å; chains: 1; bounding box: 60×36×98 Å

pLDDT: mean 74.27, std 16.84, range [41.44, 95.19]

Sequence (105 aa):
MRCPKIFFLVLSTSFVAYAQPLGILSSEGRQESKKQVLSSPGGRFVFGQISDSGKDQFMLDTKTGRLWRLTERGDIGMYLINIPYCIAEGKYAPLPEQTINSADK

Secondary structure (DSSP, 8-state):
------------------PPP-------------------TT-SEEEEESSSSTT-EEEEETTT--EEEEEEETTTEEEEEEPPEE-GGG-EESS----------

Foldseek 3Di:
DDDDDDDDDDDDDPPPDDDDPPDPPPPPDPDPPPPDDFDDDVDQKGWDADDPDPQRIWIARPVQRWIWTWDQDPPPGTDTDTDWDQEPPRDTDSGYDPPPPPPPD